Protein AF-A0A5C6YM78-F1 (afdb_monomer_lite)

Radius of gyration: 18.22 Å; chains: 1; bounding box: 43×22×52 Å

Foldseek 3Di:
DDPPPKDKDKDKDKDWDWDDDDPFKIKIKMKMKMKMAMPDDPCPDPPHDGHRIKIKIKIWMKMWGADPVQRWIKIWIWMWMAMPPQGIKIKIKIWIWGAPDVQKIKIWIWIDMPGPPDPPTDIDIDIGGDDD

pLDDT: mean 85.23, std 14.72, range [40.19, 97.56]

Secondary structure (DSSP, 8-state):
-------EEEEEEEEE--EE-SSSEEEEEEEEEEEEEESS--TTSSS----SEEEEEEEEEEEEEEETTTTEEEEEEEEEEEETTTEEEEEEEEEEEEEEETTEEEEEEEEEE--TT----EEEEEEEE---

Organism: NCBI:txid153267

Structure (mmCIF, N/CA/C/O backbone):
data_AF-A0A5C6YM78-F1
#
_entry.id   AF-A0A5C6YM78-F1
#
loop_
_atom_site.group_PDB
_atom_site.id
_atom_site.type_symbol
_atom_site.label_atom_id
_atom_site.label_alt_id
_atom_site.label_comp_id
_atom_site.label_asym_id
_atom_site.label_entity_id
_atom_site.label_seq_id
_atom_site.pdbx_PDB_ins_code
_atom_site.Cartn_x
_atom_site.Cartn_y
_atom_site.Cartn_z
_atom_site.occupancy
_atom_site.B_iso_or_equiv
_atom_site.auth_seq_id
_atom_site.auth_comp_id
_atom_site.auth_asym_id
_atom_site.auth_atom_id
_atom_site.pdbx_PDB_model_num
ATOM 1 N N . MET A 1 1 ? -15.918 4.020 -31.517 1.00 40.19 1 MET A N 1
ATOM 2 C CA . MET A 1 1 ? -15.099 3.728 -30.322 1.00 40.19 1 MET A CA 1
ATOM 3 C C . MET A 1 1 ? -14.238 2.526 -30.685 1.00 40.19 1 MET A C 1
ATOM 5 O O . MET A 1 1 ? -14.754 1.420 -30.716 1.00 40.19 1 MET A O 1
ATOM 9 N N . PHE A 1 2 ? -13.008 2.747 -31.155 1.00 41.38 2 PHE A N 1
ATOM 10 C CA . PHE A 1 2 ? -12.163 1.666 -31.672 1.00 41.38 2 PHE A CA 1
ATOM 11 C C . PHE A 1 2 ? -11.616 0.848 -30.496 1.00 41.38 2 PHE A C 1
ATOM 13 O O . PHE A 1 2 ? -10.683 1.265 -29.818 1.00 41.38 2 PHE A O 1
ATOM 20 N N . THR A 1 3 ? -12.224 -0.303 -30.210 1.00 52.44 3 THR A N 1
ATOM 21 C CA . THR A 1 3 ? -11.597 -1.342 -29.386 1.00 52.44 3 THR A CA 1
ATOM 22 C C . THR A 1 3 ? -10.504 -1.990 -30.218 1.00 52.44 3 THR A C 1
ATOM 24 O O . THR A 1 3 ? -10.757 -2.895 -31.009 1.00 52.44 3 THR A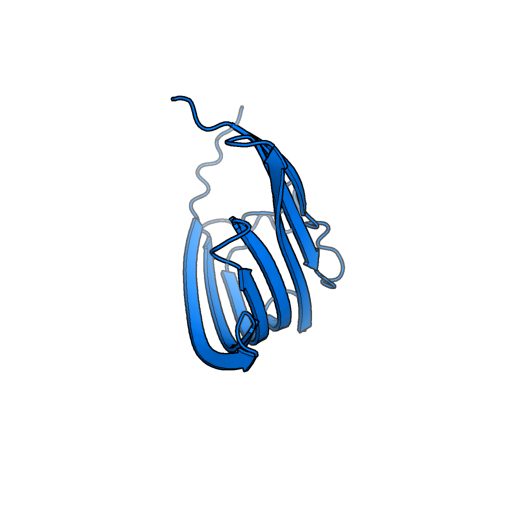 O 1
ATOM 27 N N . ASP A 1 4 ? -9.288 -1.485 -30.068 1.00 60.81 4 ASP A N 1
ATOM 28 C CA . ASP A 1 4 ? -8.152 -1.766 -30.943 1.00 60.81 4 ASP A CA 1
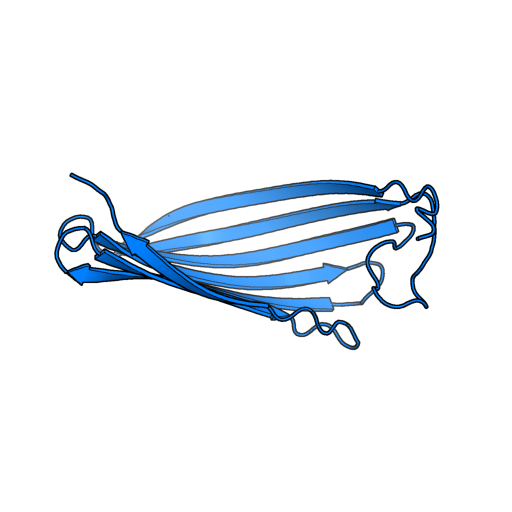ATOM 29 C C . ASP A 1 4 ? -7.488 -3.143 -30.702 1.00 60.81 4 ASP A C 1
ATOM 31 O O . ASP A 1 4 ? -6.293 -3.322 -30.907 1.00 60.81 4 ASP A O 1
ATOM 35 N N . GLY A 1 5 ? -8.233 -4.149 -30.226 1.00 66.38 5 GLY A N 1
ATOM 36 C CA . GLY A 1 5 ? -7.730 -5.522 -30.052 1.00 66.38 5 GLY A CA 1
ATOM 37 C C . GLY A 1 5 ? -6.510 -5.678 -29.126 1.00 66.38 5 GLY A C 1
ATOM 38 O O . GLY A 1 5 ? -5.843 -6.716 -29.173 1.00 66.38 5 GLY A O 1
ATOM 39 N N . ALA A 1 6 ? -6.204 -4.665 -28.308 1.00 67.81 6 ALA A N 1
ATOM 40 C CA . ALA A 1 6 ? -5.116 -4.702 -27.340 1.00 67.81 6 ALA A CA 1
ATOM 41 C C . ALA A 1 6 ? -5.400 -5.773 -26.274 1.00 67.81 6 ALA A C 1
ATOM 43 O O . ALA A 1 6 ? -6.497 -5.835 -25.714 1.00 67.81 6 ALA A O 1
ATOM 44 N N . LYS A 1 7 ? -4.423 -6.646 -26.036 1.00 72.81 7 LYS A N 1
ATOM 45 C CA . LYS A 1 7 ? -4.465 -7.710 -25.033 1.00 72.81 7 LYS A CA 1
ATOM 46 C C . LYS A 1 7 ? -3.198 -7.628 -24.208 1.00 72.81 7 LYS A C 1
ATOM 48 O O . LYS A 1 7 ? -2.111 -7.770 -24.765 1.00 72.81 7 LYS A O 1
ATOM 53 N N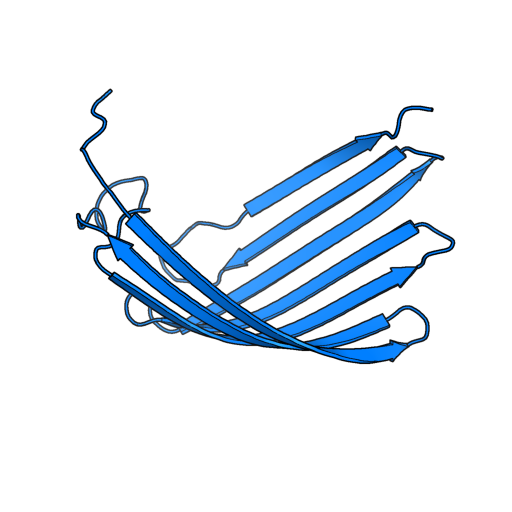 . ASP A 1 8 ? -3.388 -7.501 -22.902 1.00 74.94 8 ASP A N 1
ATOM 54 C CA . ASP A 1 8 ? -2.308 -7.399 -21.936 1.00 74.94 8 ASP A CA 1
ATOM 55 C C . ASP A 1 8 ? -2.478 -8.469 -20.851 1.00 74.94 8 ASP A C 1
ATOM 57 O O . ASP A 1 8 ? -3.589 -8.753 -20.397 1.00 74.94 8 ASP A O 1
ATOM 61 N N . LEU A 1 9 ? -1.367 -9.066 -20.432 1.00 83.56 9 LEU A N 1
ATOM 62 C CA . LEU A 1 9 ? -1.272 -9.999 -19.318 1.00 83.56 9 LEU A CA 1
ATOM 63 C C . LEU A 1 9 ? -0.393 -9.370 -18.242 1.00 83.56 9 LEU A C 1
ATOM 65 O O . LEU A 1 9 ? 0.746 -9.014 -18.523 1.00 83.56 9 LEU A O 1
ATOM 69 N N . LEU A 1 10 ? -0.903 -9.269 -17.014 1.00 85.12 10 LEU A N 1
ATOM 70 C CA . LEU A 1 10 ? -0.158 -8.781 -15.855 1.00 85.12 10 LEU A CA 1
ATOM 71 C C . LEU A 1 10 ? -0.045 -9.890 -14.808 1.00 85.12 10 LEU A C 1
ATOM 73 O O . LEU A 1 10 ? -1.050 -10.458 -14.382 1.00 85.12 10 LEU A O 1
ATOM 77 N N . LEU A 1 11 ? 1.175 -10.147 -14.352 1.00 90.38 11 LEU A N 1
ATOM 78 C CA . LEU A 1 11 ? 1.478 -11.004 -13.215 1.00 90.38 11 LEU A CA 1
ATOM 79 C C . LEU A 1 11 ? 2.115 -10.161 -12.117 1.00 90.38 11 LEU A C 1
ATOM 81 O O . LEU A 1 11 ? 3.056 -9.419 -12.378 1.00 90.38 11 LEU A O 1
ATOM 85 N N . LEU A 1 12 ? 1.614 -10.293 -10.889 1.00 92.44 12 LEU A N 1
ATOM 86 C CA . LEU A 1 12 ? 2.121 -9.595 -9.710 1.00 92.44 12 LEU A CA 1
ATOM 87 C C . LEU A 1 12 ? 2.345 -10.600 -8.579 1.00 92.44 12 LEU A C 1
ATOM 89 O O . LEU A 1 12 ? 1.407 -11.253 -8.123 1.00 92.44 12 LEU A O 1
ATOM 93 N N . GLY A 1 13 ? 3.582 -10.692 -8.104 1.00 95.38 13 GLY A N 1
ATOM 94 C CA . GLY A 1 13 ? 3.960 -11.432 -6.908 1.00 95.38 13 GLY A CA 1
ATOM 95 C C . GLY A 1 13 ? 4.358 -10.468 -5.798 1.00 95.38 13 GLY A C 1
ATOM 96 O O . GLY A 1 13 ? 5.229 -9.627 -5.997 1.00 95.38 13 GLY A O 1
ATOM 97 N N . ARG A 1 14 ? 3.751 -10.594 -4.615 1.00 95.31 14 ARG A N 1
ATOM 98 C CA . ARG A 1 14 ? 4.114 -9.805 -3.430 1.00 95.31 14 ARG A CA 1
ATOM 99 C C . ARG A 1 14 ? 4.299 -10.726 -2.235 1.00 95.31 14 ARG A C 1
ATOM 101 O O . ARG A 1 14 ? 3.373 -11.430 -1.839 1.00 95.31 14 ARG A O 1
ATOM 108 N N . PHE A 1 15 ? 5.479 -10.675 -1.633 1.00 96.19 15 PHE A N 1
ATOM 109 C CA . PHE A 1 15 ? 5.840 -11.464 -0.462 1.00 96.19 15 PHE A CA 1
ATOM 110 C C . PHE A 1 15 ? 6.138 -10.518 0.692 1.00 96.19 15 PHE A C 1
ATOM 112 O O . PHE A 1 15 ? 6.920 -9.588 0.537 1.00 96.19 15 PHE A O 1
ATOM 119 N N . ALA A 1 16 ? 5.518 -10.741 1.848 1.00 95.06 16 ALA A N 1
ATOM 120 C CA . ALA A 1 16 ? 5.711 -9.900 3.024 1.00 95.06 16 ALA A CA 1
ATOM 121 C C . ALA A 1 16 ? 5.714 -10.748 4.294 1.00 95.06 16 ALA A C 1
ATOM 123 O O . ALA A 1 16 ? 4.883 -11.647 4.449 1.00 95.06 16 ALA A O 1
ATOM 124 N N . ARG A 1 17 ? 6.606 -10.429 5.234 1.00 95.56 17 ARG A N 1
ATOM 125 C CA . ARG A 1 17 ? 6.651 -11.087 6.546 1.00 95.56 17 ARG A CA 1
ATOM 126 C C . ARG A 1 17 ? 6.242 -10.105 7.628 1.00 95.56 17 ARG A C 1
ATOM 128 O O . ARG A 1 17 ? 6.904 -9.102 7.820 1.00 95.56 17 ARG A O 1
ATOM 135 N N . LYS A 1 18 ? 5.160 -10.399 8.350 1.00 95.81 18 LYS A N 1
ATOM 136 C CA . LYS A 1 18 ? 4.613 -9.500 9.376 1.00 95.81 18 LYS A CA 1
ATOM 137 C C . LYS A 1 18 ? 5.237 -9.782 10.739 1.00 95.81 18 LYS A C 1
ATOM 139 O O . LYS A 1 18 ? 5.119 -10.898 11.243 1.00 95.81 18 LYS A O 1
ATOM 144 N N . TRP A 1 19 ? 5.791 -8.756 11.368 1.00 96.19 19 TRP A N 1
ATOM 145 C CA . TRP A 1 19 ? 6.230 -8.770 12.759 1.00 96.19 19 TRP A CA 1
ATOM 146 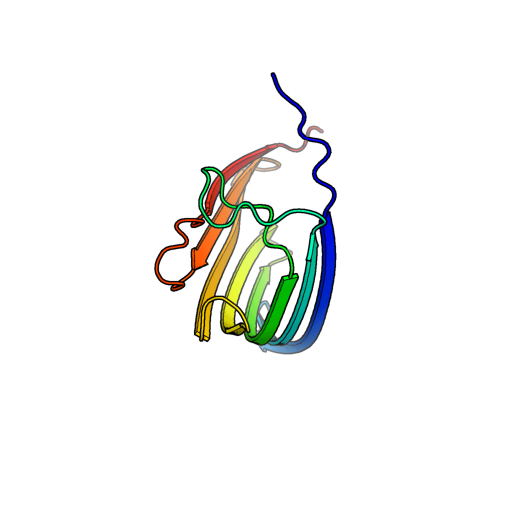C C . TRP A 1 19 ? 5.367 -7.835 13.589 1.00 96.19 19 TRP A C 1
ATOM 148 O O . TRP A 1 19 ? 5.020 -6.738 13.156 1.00 96.19 19 TRP A O 1
ATOM 158 N N . LYS A 1 20 ? 4.984 -8.286 14.784 1.00 94.81 20 LYS A N 1
ATOM 159 C CA . LYS A 1 20 ? 4.338 -7.408 15.760 1.00 94.81 20 LYS A CA 1
ATOM 160 C C . LYS A 1 20 ? 5.393 -6.435 16.279 1.00 94.81 20 LYS A C 1
ATOM 162 O O . LYS A 1 20 ? 6.477 -6.878 16.641 1.00 94.81 20 LYS A O 1
ATOM 167 N N . TRP A 1 21 ? 5.062 -5.151 16.290 1.00 86.06 21 TRP A N 1
ATOM 168 C CA . TRP A 1 21 ? 5.905 -4.110 16.875 1.00 86.06 21 TRP A CA 1
ATOM 169 C C . TRP A 1 21 ? 5.259 -3.589 18.158 1.00 86.06 21 TRP A C 1
ATOM 171 O O . TRP A 1 21 ? 5.864 -3.651 19.215 1.00 86.06 21 TRP A O 1
ATOM 181 N N . GLU A 1 22 ? 3.988 -3.187 18.071 1.00 89.75 22 GLU A N 1
ATOM 182 C CA . GLU A 1 22 ? 3.171 -2.731 19.202 1.00 89.75 22 GLU A CA 1
ATOM 183 C C . GLU A 1 22 ? 1.931 -3.616 19.374 1.00 89.75 22 GLU A C 1
ATOM 185 O O . GLU A 1 22 ? 1.608 -4.442 18.514 1.00 89.75 22 GLU A O 1
ATOM 190 N N . GLN A 1 23 ? 1.159 -3.387 20.442 1.00 90.00 23 GLN A N 1
ATOM 191 C CA . GLN A 1 23 ? -0.113 -4.081 20.689 1.00 90.00 23 GLN A CA 1
ATOM 192 C C . GLN A 1 23 ? -1.054 -4.068 19.468 1.00 90.00 23 GLN A C 1
ATOM 194 O O . GLN A 1 23 ? -1.684 -5.082 19.157 1.00 90.00 23 GLN A O 1
ATOM 199 N N . TYR A 1 24 ? -1.128 -2.937 18.761 1.00 92.88 24 TYR A N 1
ATOM 200 C CA . TYR A 1 24 ? -1.983 -2.750 17.581 1.00 92.88 24 TYR A CA 1
ATOM 201 C C . TYR A 1 24 ? -1.194 -2.570 16.277 1.00 92.88 24 TYR A C 1
ATOM 203 O O . TYR A 1 24 ? -1.802 -2.458 15.213 1.00 92.88 24 TYR A O 1
ATOM 211 N N . GLY A 1 25 ? 0.140 -2.538 16.350 1.00 95.44 25 GLY A N 1
ATOM 212 C CA . GLY A 1 25 ? 1.034 -2.213 15.240 1.00 95.44 25 GLY A CA 1
ATOM 213 C C . GLY A 1 25 ? 1.814 -3.427 14.737 1.00 95.44 25 GLY A C 1
ATOM 214 O O . GLY A 1 25 ? 2.356 -4.213 15.518 1.00 95.44 25 GLY A O 1
ATOM 215 N N . LYS A 1 26 ? 1.909 -3.574 13.418 1.00 97.19 26 LYS A N 1
ATOM 216 C CA . LYS A 1 26 ? 2.754 -4.563 12.746 1.00 97.19 26 LYS A CA 1
ATOM 217 C C . LYS A 1 26 ? 3.625 -3.866 11.717 1.00 97.19 26 LYS A C 1
ATOM 219 O O . LYS A 1 26 ? 3.146 -2.991 11.007 1.00 97.19 26 LYS A O 1
ATOM 224 N N . ILE A 1 27 ? 4.867 -4.302 11.598 1.00 97.12 27 ILE A N 1
ATOM 225 C CA . ILE A 1 27 ? 5.751 -3.917 10.503 1.00 97.12 27 ILE A CA 1
ATOM 226 C C . ILE A 1 27 ? 5.999 -5.134 9.619 1.00 97.12 27 ILE A C 1
ATOM 228 O O . ILE A 1 27 ? 6.039 -6.267 10.105 1.00 97.12 27 ILE A O 1
ATOM 232 N N . ALA A 1 28 ? 6.130 -4.925 8.320 1.00 97.06 28 ALA A N 1
ATOM 233 C CA . ALA A 1 28 ? 6.344 -5.992 7.369 1.00 97.06 28 ALA A CA 1
ATOM 234 C C . ALA A 1 28 ? 7.270 -5.528 6.247 1.00 97.06 28 ALA A C 1
ATOM 236 O O . ALA A 1 28 ? 6.818 -4.781 5.376 1.00 97.06 28 ALA A O 1
ATOM 237 N N . PRO A 1 29 ? 8.544 -5.955 6.213 1.00 96.44 29 PRO A N 1
ATOM 238 C CA . PRO A 1 29 ? 9.298 -5.859 4.984 1.00 96.44 29 PRO A CA 1
ATOM 239 C C . PRO A 1 29 ? 8.609 -6.713 3.930 1.00 96.44 29 PRO A C 1
ATOM 241 O O . PRO A 1 29 ? 8.016 -7.766 4.217 1.00 96.44 29 PRO A O 1
ATOM 244 N N . LEU A 1 30 ? 8.702 -6.240 2.704 1.00 95.88 30 LEU A N 1
ATOM 245 C CA . LEU A 1 30 ? 8.108 -6.882 1.560 1.00 95.88 30 LEU A CA 1
ATOM 246 C C . LEU A 1 30 ? 9.037 -6.816 0.361 1.00 95.88 30 LEU A C 1
ATOM 248 O O . LEU A 1 30 ? 9.861 -5.915 0.237 1.00 95.88 30 LEU A O 1
ATOM 252 N N . THR A 1 31 ? 8.861 -7.783 -0.521 1.00 96.75 31 THR A N 1
ATOM 253 C CA . THR A 1 31 ? 9.391 -7.771 -1.875 1.00 96.75 31 THR A CA 1
ATOM 254 C C . THR A 1 31 ? 8.229 -7.938 -2.839 1.00 96.75 31 THR A C 1
ATOM 256 O O . THR A 1 31 ? 7.251 -8.637 -2.549 1.00 96.75 31 THR A O 1
ATOM 259 N N . GLU A 1 32 ? 8.298 -7.243 -3.960 1.00 95.56 32 GLU A N 1
ATOM 260 C CA . GLU A 1 32 ? 7.259 -7.237 -4.974 1.00 95.56 32 GLU A CA 1
ATOM 261 C C . GLU A 1 32 ? 7.904 -7.315 -6.353 1.00 95.56 32 GLU A C 1
ATOM 263 O O . GLU A 1 32 ? 8.854 -6.596 -6.649 1.00 95.56 32 GLU A O 1
ATOM 268 N N . VAL A 1 33 ? 7.385 -8.206 -7.189 1.00 93.75 33 VAL A N 1
ATOM 269 C CA . VAL A 1 33 ? 7.807 -8.403 -8.574 1.00 93.75 33 VAL A CA 1
ATOM 270 C C . VAL A 1 33 ? 6.581 -8.394 -9.465 1.00 93.75 33 VAL A C 1
ATOM 272 O O . VAL A 1 33 ? 5.538 -8.946 -9.115 1.00 93.75 33 VAL A O 1
ATOM 275 N N . SER A 1 34 ? 6.694 -7.758 -10.617 1.00 91.06 34 SER A N 1
ATOM 276 C CA . SER A 1 34 ? 5.599 -7.597 -11.554 1.00 91.06 34 SER A CA 1
ATOM 277 C C . SER A 1 34 ? 6.105 -7.709 -12.978 1.00 91.06 34 SER A C 1
ATOM 279 O O . SER A 1 34 ? 7.166 -7.177 -13.306 1.00 91.06 34 SER A O 1
ATOM 281 N N . GLY A 1 35 ? 5.346 -8.404 -13.813 1.00 88.12 35 GLY A N 1
ATOM 282 C CA . GLY A 1 35 ? 5.609 -8.567 -15.233 1.00 88.12 35 GLY A CA 1
ATOM 283 C C . GLY A 1 35 ? 4.332 -8.337 -16.022 1.00 88.12 35 GLY A C 1
ATOM 284 O O . GLY A 1 35 ? 3.305 -8.948 -15.737 1.00 88.12 35 GLY A O 1
ATOM 285 N N . MET A 1 36 ? 4.401 -7.458 -17.010 1.00 84.12 36 MET A N 1
ATOM 286 C CA . MET A 1 36 ? 3.334 -7.168 -17.953 1.00 84.12 36 MET A CA 1
ATOM 287 C C . MET A 1 36 ? 3.807 -7.513 -19.362 1.00 84.12 36 MET A C 1
ATOM 289 O O . MET A 1 36 ? 4.903 -7.105 -19.746 1.00 84.12 36 MET A O 1
ATOM 293 N N . LEU A 1 37 ? 2.983 -8.235 -20.116 1.00 83.50 37 LEU A N 1
ATOM 294 C CA . LEU A 1 37 ? 3.189 -8.549 -21.529 1.00 83.50 37 LEU A CA 1
ATOM 295 C C . LEU A 1 37 ? 1.961 -8.095 -22.314 1.00 83.50 37 LEU A C 1
ATOM 297 O O . LEU A 1 37 ? 0.855 -8.561 -22.047 1.00 83.50 37 LEU A O 1
ATOM 301 N N . GLY A 1 38 ? 2.164 -7.199 -23.269 1.00 79.75 38 GLY A N 1
ATOM 302 C CA . GLY A 1 38 ? 1.137 -6.644 -24.137 1.00 79.75 38 GLY A CA 1
ATOM 303 C C . GLY A 1 38 ? 1.395 -6.968 -25.602 1.00 79.75 38 GLY A C 1
ATOM 304 O O . GLY A 1 38 ? 2.535 -7.082 -26.053 1.00 79.75 38 GLY A O 1
ATOM 305 N N . ASN A 1 39 ? 0.325 -7.114 -26.380 1.00 74.12 39 ASN A N 1
ATOM 306 C CA . ASN A 1 39 ? 0.426 -7.396 -27.816 1.00 74.12 39 ASN A CA 1
ATOM 307 C C . ASN A 1 39 ? 0.642 -6.141 -28.688 1.00 74.12 39 ASN A C 1
ATOM 309 O O . ASN A 1 39 ? 0.820 -6.274 -29.901 1.00 74.12 39 ASN A O 1
ATOM 313 N N . ARG A 1 40 ? 0.620 -4.938 -28.103 1.00 67.88 40 ARG A N 1
ATOM 314 C CA . ARG A 1 40 ? 0.858 -3.657 -28.784 1.00 67.88 40 ARG A CA 1
ATOM 315 C C . ARG A 1 40 ? 1.717 -2.737 -27.918 1.00 67.88 40 ARG A C 1
ATOM 317 O O . ARG A 1 40 ? 1.732 -2.857 -26.698 1.00 67.88 40 ARG A O 1
ATOM 324 N N . ASP A 1 41 ? 2.432 -1.826 -28.569 1.00 66.62 41 ASP A N 1
ATOM 325 C CA . ASP A 1 41 ? 3.188 -0.768 -27.903 1.00 66.62 41 ASP A CA 1
ATOM 326 C C . ASP A 1 41 ? 2.495 0.573 -28.150 1.00 66.62 41 ASP A C 1
ATOM 328 O O . ASP A 1 41 ? 2.650 1.189 -29.203 1.00 66.62 41 ASP A O 1
ATOM 332 N N . ASN A 1 42 ? 1.697 1.000 -27.178 1.00 64.56 42 ASN A N 1
ATOM 333 C CA . ASN A 1 42 ? 1.056 2.309 -27.148 1.00 64.56 42 ASN A CA 1
ATOM 334 C C . ASN A 1 42 ? 1.749 3.220 -26.120 1.00 64.56 42 ASN A C 1
ATOM 336 O O . ASN A 1 42 ? 1.099 4.021 -25.448 1.00 64.56 42 ASN A O 1
ATOM 340 N N . SER A 1 43 ? 3.078 3.129 -26.004 1.00 59.47 43 SER A N 1
ATOM 341 C CA . SER A 1 43 ? 3.897 3.980 -25.125 1.00 59.47 43 SER A CA 1
ATOM 342 C C . SER A 1 43 ? 3.877 5.471 -25.469 1.00 59.47 43 SER A C 1
ATOM 344 O O . SER A 1 43 ? 4.313 6.266 -24.644 1.00 59.47 43 SER A O 1
ATOM 346 N N . ASN A 1 44 ? 3.347 5.859 -26.637 1.00 53.62 44 ASN A N 1
ATOM 347 C CA . ASN A 1 44 ? 3.248 7.250 -27.101 1.00 53.62 44 ASN A CA 1
ATOM 348 C C . ASN A 1 44 ? 1.811 7.822 -27.096 1.00 53.62 44 ASN A C 1
ATOM 350 O O . ASN A 1 44 ? 1.638 9.005 -27.383 1.00 53.62 44 ASN A O 1
ATOM 354 N N . GLY A 1 45 ? 0.784 7.023 -26.771 1.00 53.00 45 GLY A N 1
ATOM 355 C CA . GLY A 1 45 ? -0.624 7.440 -26.812 1.00 53.00 45 GLY A CA 1
ATOM 356 C C . GLY A 1 45 ? -1.260 7.551 -25.427 1.00 53.00 45 GLY A C 1
ATOM 357 O O . GLY A 1 45 ? -1.076 6.675 -24.586 1.00 53.00 45 GLY A O 1
ATOM 358 N N . TYR A 1 46 ? -2.052 8.604 -25.192 1.00 43.41 46 TYR A N 1
ATOM 359 C CA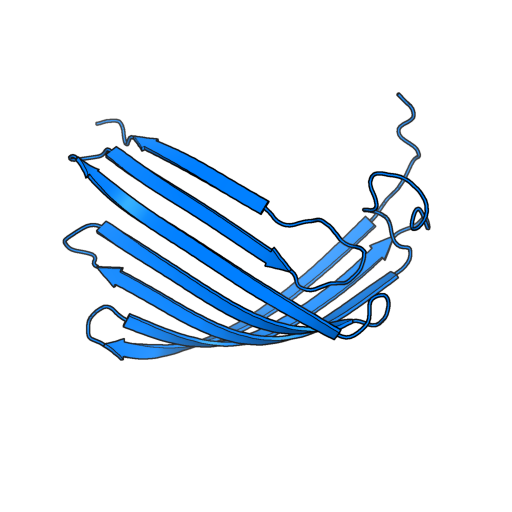 . TYR A 1 46 ? -2.883 8.667 -23.994 1.00 43.41 46 TYR A CA 1
ATOM 360 C C . TYR A 1 46 ? -4.152 7.823 -24.201 1.00 43.41 46 TYR A C 1
ATOM 362 O O . TYR A 1 46 ? -4.842 8.003 -25.206 1.00 43.41 46 TYR A O 1
ATOM 370 N N . PRO A 1 47 ? -4.525 6.968 -23.245 1.00 48.97 47 PRO A N 1
ATOM 371 C CA . PRO A 1 47 ? -3.836 6.749 -21.979 1.00 48.97 47 PRO A CA 1
ATOM 372 C C . PRO A 1 47 ? -2.767 5.627 -22.069 1.00 48.97 47 PRO A C 1
ATOM 374 O O . PRO A 1 47 ? -2.961 4.610 -22.733 1.00 48.97 47 PRO A O 1
ATOM 377 N N . TYR A 1 48 ? -1.616 5.835 -21.416 1.00 51.78 48 TYR A N 1
ATOM 378 C CA . TYR A 1 48 ? -0.415 4.987 -21.506 1.00 51.78 48 TYR A CA 1
ATOM 379 C C . TYR A 1 48 ? -0.544 3.689 -20.680 1.00 51.78 48 TYR A C 1
ATOM 381 O O . TYR A 1 48 ? 0.065 3.571 -19.615 1.00 51.78 48 TYR A O 1
ATOM 389 N N . TRP A 1 49 ? -1.358 2.721 -21.114 1.00 54.16 49 TRP A N 1
ATOM 390 C CA . TRP A 1 49 ? -1.508 1.441 -20.385 1.00 54.16 49 TRP A CA 1
ATOM 391 C C . TRP A 1 49 ? -0.759 0.296 -21.055 1.00 54.16 49 TRP A C 1
ATOM 393 O O . TRP A 1 49 ? -0.130 -0.498 -20.366 1.00 54.16 49 TRP A O 1
ATOM 403 N N . THR A 1 50 ? -0.795 0.223 -22.383 1.00 55.94 50 THR A N 1
ATOM 404 C CA . THR A 1 50 ? -0.309 -0.945 -23.122 1.00 55.94 50 THR A CA 1
ATOM 405 C C . THR A 1 50 ? 1.123 -0.705 -23.572 1.00 55.94 50 THR A C 1
ATOM 407 O O . THR A 1 50 ? 1.379 -0.137 -24.631 1.00 55.94 50 THR A O 1
ATOM 410 N N . ILE A 1 51 ? 2.063 -1.087 -22.714 1.00 64.19 51 ILE A N 1
ATOM 411 C CA . ILE A 1 51 ? 3.484 -1.190 -23.053 1.00 64.19 51 ILE A CA 1
ATOM 412 C C . ILE A 1 51 ? 3.722 -2.648 -23.438 1.00 64.19 51 ILE A C 1
ATOM 414 O O . ILE A 1 51 ? 3.224 -3.546 -22.756 1.00 64.19 51 ILE A O 1
ATOM 418 N N . LYS A 1 52 ? 4.485 -2.885 -24.511 1.00 70.88 52 LYS A N 1
ATOM 419 C CA . LYS A 1 52 ? 4.727 -4.238 -25.031 1.00 70.88 52 LYS A CA 1
ATOM 420 C C . LYS A 1 52 ? 5.237 -5.183 -23.945 1.00 70.88 52 LYS A C 1
ATOM 422 O O . LYS A 1 52 ? 4.753 -6.301 -23.825 1.00 70.88 52 LYS A O 1
ATOM 427 N N . GLU A 1 53 ? 6.181 -4.719 -23.130 1.00 75.00 53 GLU A N 1
ATOM 428 C CA . GLU A 1 53 ? 6.708 -5.475 -21.998 1.00 75.00 53 GLU A CA 1
ATOM 429 C C . GLU A 1 53 ? 7.103 -4.516 -20.873 1.00 75.00 53 GLU A C 1
ATOM 431 O O . GLU A 1 53 ? 7.778 -3.510 -21.102 1.00 75.00 53 GLU A O 1
ATOM 436 N N . ARG A 1 54 ? 6.712 -4.823 -19.635 1.00 79.25 54 ARG A N 1
ATOM 437 C CA . ARG A 1 54 ? 7.174 -4.089 -18.452 1.00 79.25 54 ARG A CA 1
ATOM 438 C C . ARG A 1 54 ? 7.433 -5.055 -17.318 1.00 79.25 54 ARG A C 1
ATOM 440 O O . ARG A 1 54 ? 6.511 -5.695 -16.830 1.00 79.25 54 ARG A O 1
ATOM 447 N N . VAL A 1 55 ? 8.674 -5.100 -16.854 1.00 86.50 55 VAL A N 1
ATOM 448 C CA . VAL A 1 55 ? 9.050 -5.875 -15.673 1.00 86.50 55 VAL A CA 1
ATOM 449 C C . VAL A 1 55 ? 9.594 -4.916 -14.629 1.00 86.50 55 VAL A C 1
ATOM 451 O O . VAL A 1 55 ? 10.418 -4.052 -14.936 1.00 86.50 55 VAL A O 1
ATOM 454 N N . TYR A 1 56 ? 9.112 -5.040 -13.398 1.00 89.88 56 TYR A N 1
ATOM 455 C CA . TYR A 1 56 ? 9.688 -4.338 -12.262 1.00 89.88 56 TYR A CA 1
ATOM 456 C C . TYR A 1 56 ? 9.779 -5.242 -11.042 1.00 89.88 56 TYR A C 1
ATOM 458 O O . TYR A 1 56 ? 8.954 -6.129 -10.835 1.00 89.88 56 TYR A O 1
ATOM 466 N N . GLY A 1 57 ? 10.795 -4.998 -10.227 1.00 93.75 57 GLY A N 1
ATOM 467 C CA . GLY A 1 57 ? 11.027 -5.695 -8.972 1.00 93.75 57 GLY A CA 1
ATOM 468 C C . GLY A 1 57 ? 11.495 -4.710 -7.916 1.00 93.75 57 GLY A C 1
ATOM 469 O O . GLY A 1 57 ? 12.217 -3.764 -8.224 1.00 93.75 57 GLY A O 1
ATOM 470 N N . GLY A 1 58 ? 11.067 -4.893 -6.677 1.00 94.88 58 GLY A N 1
ATOM 471 C CA . GLY A 1 58 ? 11.361 -3.947 -5.618 1.00 94.88 58 GLY A CA 1
ATOM 472 C C . GLY A 1 58 ? 11.209 -4.518 -4.228 1.00 94.88 58 GLY A C 1
ATOM 473 O O . GLY A 1 58 ? 10.674 -5.606 -4.020 1.00 94.88 58 GLY A O 1
ATOM 474 N N . ILE A 1 59 ? 11.690 -3.741 -3.271 1.00 97.25 59 ILE A N 1
ATOM 475 C CA . ILE A 1 59 ? 11.593 -4.024 -1.846 1.00 97.25 59 ILE A CA 1
ATOM 476 C C . ILE A 1 59 ? 10.905 -2.860 -1.152 1.00 97.25 59 ILE A C 1
ATOM 478 O O . ILE A 1 59 ? 10.936 -1.725 -1.620 1.00 97.25 59 ILE A O 1
ATOM 482 N N . GLY A 1 60 ? 10.301 -3.125 -0.008 1.00 97.00 60 GLY A N 1
ATOM 483 C CA . GLY A 1 60 ? 9.645 -2.088 0.759 1.00 97.00 60 GLY A CA 1
ATOM 484 C C . GLY A 1 60 ? 9.403 -2.487 2.193 1.00 97.00 60 GLY A C 1
ATOM 485 O O . GLY A 1 60 ? 9.734 -3.589 2.636 1.00 97.00 60 GLY A O 1
ATOM 486 N N . VAL A 1 61 ? 8.780 -1.569 2.908 1.00 97.38 61 VAL A N 1
ATOM 487 C CA . VAL A 1 61 ? 8.302 -1.766 4.263 1.00 97.38 61 VAL A CA 1
ATOM 488 C C . VAL A 1 61 ? 6.855 -1.316 4.346 1.00 97.38 61 VAL A C 1
ATOM 490 O O . VAL A 1 61 ? 6.458 -0.287 3.799 1.00 97.38 61 VAL A O 1
ATOM 493 N N . ASN A 1 62 ? 6.056 -2.116 5.034 1.00 97.56 62 ASN A N 1
ATOM 494 C CA . ASN A 1 62 ? 4.662 -1.839 5.298 1.00 97.56 62 ASN A CA 1
ATOM 495 C C . ASN A 1 62 ? 4.431 -1.764 6.805 1.00 97.56 62 ASN A C 1
ATOM 497 O O . ASN A 1 62 ? 4.782 -2.683 7.540 1.00 97.56 62 ASN A O 1
ATOM 501 N N . TYR A 1 63 ? 3.841 -0.669 7.261 1.00 97.50 63 TYR A N 1
ATOM 502 C CA . TYR A 1 63 ? 3.363 -0.508 8.622 1.00 97.50 63 TYR A CA 1
ATOM 503 C C . TYR A 1 63 ? 1.843 -0.641 8.640 1.00 97.50 63 TYR A C 1
ATOM 505 O O . TYR A 1 63 ? 1.141 0.032 7.891 1.00 97.50 63 TYR A O 1
ATOM 513 N N . MET A 1 64 ? 1.335 -1.505 9.511 1.00 97.50 64 MET A N 1
ATOM 514 C CA . MET A 1 64 ? -0.086 -1.774 9.676 1.00 97.50 64 MET A CA 1
ATOM 515 C C . MET A 1 64 ? -0.486 -1.496 11.121 1.00 97.50 64 MET A C 1
ATOM 517 O O . MET A 1 64 ? -0.050 -2.195 12.035 1.00 97.50 64 MET A O 1
ATOM 521 N N . TYR A 1 65 ? -1.379 -0.543 11.329 1.00 97.25 65 TYR A N 1
ATOM 522 C CA . TYR A 1 65 ? -2.064 -0.326 12.593 1.00 97.25 65 TYR A CA 1
ATOM 523 C C . TYR A 1 65 ? -3.505 -0.828 12.489 1.00 97.25 65 TYR A C 1
ATOM 525 O O . TYR A 1 65 ? -4.234 -0.472 11.561 1.00 97.25 65 TYR A O 1
ATOM 533 N N . ARG A 1 66 ? -3.936 -1.664 13.438 1.00 95.94 66 ARG A N 1
ATOM 534 C CA . ARG A 1 66 ? -5.317 -2.153 13.509 1.00 95.94 66 ARG A CA 1
ATOM 535 C C . ARG A 1 66 ? -5.773 -2.307 14.950 1.00 95.94 66 ARG A C 1
ATOM 537 O O . ARG A 1 66 ? -5.332 -3.214 15.656 1.00 95.94 66 ARG A O 1
ATOM 544 N N . ASN A 1 67 ? -6.722 -1.471 15.350 1.00 94.38 67 ASN A N 1
ATOM 545 C CA . ASN A 1 67 ? -7.381 -1.566 16.643 1.00 94.38 67 ASN A CA 1
ATOM 546 C C . ASN A 1 67 ? -8.762 -2.206 16.469 1.00 94.38 67 ASN A C 1
ATOM 548 O O . ASN A 1 67 ? -9.653 -1.637 15.846 1.00 94.38 67 ASN A O 1
ATOM 552 N N . LEU A 1 68 ? -8.938 -3.412 17.013 1.00 89.00 68 LEU A N 1
ATOM 553 C CA . LEU A 1 68 ? -10.194 -4.158 16.889 1.00 89.00 68 LEU A CA 1
ATOM 554 C C . LEU A 1 68 ? -11.317 -3.584 17.761 1.00 89.00 68 LEU A C 1
ATOM 556 O O . LEU A 1 68 ? -12.477 -3.740 17.402 1.00 89.00 68 LEU A O 1
ATOM 560 N N . LYS A 1 69 ? -10.991 -2.899 18.868 1.00 90.56 69 LYS A N 1
ATOM 561 C CA . LYS A 1 69 ? -11.997 -2.295 19.757 1.00 90.56 69 LYS A CA 1
ATOM 562 C C . LYS A 1 69 ? -12.637 -1.071 19.117 1.00 90.56 69 LYS A C 1
ATOM 564 O O . LYS A 1 69 ? -13.847 -0.913 19.158 1.00 90.56 69 LYS A O 1
ATOM 569 N N . THR A 1 70 ? -11.817 -0.224 18.503 1.00 90.69 70 THR A N 1
ATOM 570 C CA . THR A 1 70 ? -12.277 0.998 17.839 1.00 90.69 70 THR A CA 1
ATOM 571 C C . THR A 1 70 ? -12.477 0.805 16.342 1.00 90.69 70 THR A C 1
ATOM 573 O O . THR A 1 70 ? -12.776 1.765 15.663 1.00 90.69 70 THR A O 1
ATOM 576 N N . SER A 1 71 ? -12.284 -0.390 15.775 1.00 92.38 71 SER A N 1
ATOM 577 C CA . SER A 1 71 ? -12.359 -0.646 14.322 1.00 92.38 71 SER A CA 1
ATOM 578 C C . SER A 1 71 ? -11.484 0.261 13.427 1.00 92.38 71 SER A C 1
ATOM 580 O O . SER A 1 71 ? -11.682 0.295 12.208 1.00 92.38 71 SER A O 1
ATOM 582 N N . GLN A 1 72 ? -10.512 0.971 14.007 1.00 95.00 72 GLN A N 1
ATOM 583 C CA . GLN A 1 72 ? -9.588 1.860 13.301 1.00 95.00 72 GLN A CA 1
ATOM 584 C C . GLN A 1 72 ? -8.508 1.050 12.589 1.00 95.00 72 GLN A C 1
ATOM 586 O O . GLN A 1 72 ? -7.955 0.097 13.154 1.00 95.00 72 GLN A O 1
ATOM 591 N N . GLN A 1 73 ? -8.197 1.433 11.352 1.00 97.06 73 GLN A N 1
ATOM 592 C CA . GLN A 1 73 ? -7.177 0.781 10.535 1.00 97.06 73 GLN A CA 1
ATOM 593 C C . GLN A 1 73 ? -6.357 1.824 9.778 1.00 97.06 73 GLN A C 1
ATOM 595 O O . GLN A 1 73 ? -6.912 2.766 9.219 1.00 97.06 73 GLN A O 1
ATOM 600 N N . LEU A 1 74 ? -5.045 1.622 9.734 1.00 97.12 74 LEU A N 1
ATOM 601 C CA . LEU A 1 74 ? -4.106 2.404 8.938 1.00 97.12 74 LEU A CA 1
ATOM 602 C C . LEU A 1 74 ? -3.052 1.455 8.359 1.00 97.12 74 LEU A C 1
ATOM 604 O O . LEU A 1 74 ? -2.488 0.636 9.079 1.00 97.12 74 LEU A O 1
ATOM 608 N N . ASP A 1 75 ? -2.790 1.567 7.067 1.00 97.38 75 ASP A N 1
ATOM 609 C CA . ASP A 1 75 ? -1.791 0.813 6.320 1.00 97.38 75 ASP A CA 1
ATOM 610 C C . ASP A 1 75 ? -0.923 1.814 5.554 1.00 97.38 75 ASP A C 1
ATOM 612 O O . ASP A 1 75 ? -1.425 2.592 4.743 1.00 97.38 75 ASP A O 1
ATOM 616 N N . LEU A 1 76 ? 0.370 1.833 5.857 1.00 97.50 76 LEU A N 1
ATOM 617 C CA . LEU A 1 76 ? 1.367 2.680 5.213 1.00 97.50 76 LEU A CA 1
ATOM 618 C C . LEU A 1 76 ? 2.386 1.780 4.518 1.00 97.50 76 LEU A C 1
ATOM 620 O O . LEU A 1 76 ? 2.895 0.840 5.118 1.00 97.50 76 LEU A O 1
ATOM 624 N N . ASP A 1 77 ? 2.697 2.045 3.260 1.00 96.69 77 ASP A N 1
ATOM 625 C CA . ASP A 1 77 ? 3.636 1.279 2.439 1.00 96.69 77 ASP A CA 1
ATOM 626 C C . ASP A 1 77 ? 4.614 2.253 1.791 1.00 96.69 77 ASP A C 1
ATOM 628 O O . ASP A 1 77 ? 4.196 3.213 1.144 1.00 96.69 77 ASP A O 1
ATOM 632 N N . ALA A 1 78 ? 5.903 2.006 1.990 1.00 97.38 78 ALA A N 1
ATOM 633 C CA . ALA A 1 78 ? 6.982 2.702 1.310 1.00 97.38 78 ALA A CA 1
ATOM 634 C C . ALA A 1 78 ? 7.858 1.651 0.633 1.00 97.38 78 ALA A C 1
ATOM 636 O O . ALA A 1 78 ? 8.420 0.777 1.297 1.00 97.38 78 ALA A O 1
ATOM 637 N N . SER A 1 79 ? 7.945 1.720 -0.690 1.00 96.69 79 SER A N 1
ATOM 638 C CA . SER A 1 79 ? 8.615 0.712 -1.510 1.00 96.69 79 SER A CA 1
ATOM 639 C C . SER A 1 79 ? 9.496 1.371 -2.569 1.00 96.69 79 SER A C 1
ATOM 641 O O . SER A 1 79 ? 9.124 2.401 -3.127 1.00 96.69 79 SER A O 1
ATOM 643 N N . TYR A 1 80 ? 10.641 0.763 -2.863 1.00 95.06 80 TYR A N 1
ATOM 644 C CA . TYR A 1 80 ? 11.575 1.151 -3.917 1.00 95.06 80 TYR A CA 1
ATOM 645 C C . TYR A 1 80 ? 11.659 0.041 -4.962 1.00 95.06 80 TYR A C 1
ATOM 647 O O . TYR A 1 80 ? 11.779 -1.137 -4.620 1.00 95.06 80 TYR A O 1
ATOM 655 N N . PHE A 1 81 ? 11.606 0.418 -6.232 1.00 93.25 81 PHE A N 1
ATOM 656 C CA . PHE A 1 81 ? 11.491 -0.483 -7.366 1.00 93.25 81 PHE A CA 1
ATOM 657 C C . PHE A 1 81 ? 12.520 -0.160 -8.438 1.00 93.25 81 PHE A C 1
ATOM 659 O O . PHE A 1 81 ? 12.765 1.001 -8.752 1.00 93.25 81 PHE A O 1
ATOM 666 N N . LEU A 1 82 ? 13.038 -1.214 -9.059 1.00 91.19 82 LEU A N 1
ATOM 667 C CA . LEU A 1 82 ? 13.806 -1.179 -10.293 1.00 91.19 82 LEU A CA 1
ATOM 668 C C . LEU A 1 82 ? 12.896 -1.662 -11.424 1.00 91.19 82 LEU A C 1
ATOM 670 O O . LEU A 1 82 ? 12.358 -2.770 -11.350 1.00 91.19 82 LEU A O 1
ATOM 674 N N . ALA A 1 83 ? 12.704 -0.846 -12.459 1.00 85.00 83 ALA A N 1
ATOM 675 C CA . ALA A 1 83 ? 11.925 -1.216 -13.637 1.00 85.00 83 ALA A CA 1
ATOM 676 C C . ALA A 1 83 ? 12.780 -1.195 -14.902 1.00 85.00 83 ALA A C 1
ATOM 678 O O . ALA A 1 83 ? 13.595 -0.295 -15.093 1.00 85.00 83 ALA A O 1
ATOM 679 N N . SER A 1 84 ? 12.531 -2.148 -15.801 1.00 79.00 84 SER A N 1
ATOM 680 C CA . SER A 1 84 ? 13.243 -2.244 -17.079 1.00 79.00 84 SER A CA 1
ATOM 681 C C . SER A 1 84 ? 12.971 -1.061 -18.014 1.00 79.00 84 SER A C 1
ATOM 683 O O . SER A 1 84 ? 13.864 -0.634 -18.735 1.00 79.00 84 SER A O 1
ATOM 685 N N . PHE A 1 85 ? 11.747 -0.523 -17.997 1.00 69.88 85 PHE A N 1
ATOM 686 C CA . PHE A 1 85 ? 11.296 0.490 -18.959 1.00 69.88 85 PHE A CA 1
ATOM 687 C C . PHE A 1 85 ? 11.440 1.937 -18.464 1.00 69.88 85 PHE A C 1
ATOM 689 O O . PHE A 1 85 ? 11.733 2.839 -19.239 1.00 69.88 85 PHE A O 1
ATOM 696 N N . SER A 1 86 ? 11.205 2.179 -17.173 1.00 68.81 86 SER A N 1
ATOM 697 C CA . SER A 1 86 ? 11.026 3.530 -16.619 1.00 68.81 86 SER A CA 1
ATOM 698 C C . SER A 1 86 ? 12.118 3.966 -15.640 1.00 68.81 86 SER A C 1
ATOM 700 O O . SER A 1 86 ? 11.981 5.015 -15.014 1.00 68.81 86 SER A O 1
ATOM 702 N N . GLY A 1 87 ? 13.164 3.155 -15.472 1.00 81.44 87 GLY A N 1
ATOM 703 C CA . GLY A 1 87 ? 14.173 3.352 -14.434 1.00 81.44 87 GLY A CA 1
ATOM 704 C C . GLY A 1 87 ? 13.650 3.036 -13.033 1.00 81.44 87 GLY A C 1
ATOM 705 O O . GLY A 1 87 ? 12.636 2.347 -12.860 1.00 81.44 87 GLY A O 1
ATOM 706 N N . ASP A 1 88 ? 14.367 3.515 -12.023 1.00 89.06 88 ASP A N 1
ATOM 707 C CA . ASP A 1 88 ? 14.010 3.315 -10.629 1.00 89.06 88 ASP A CA 1
ATOM 708 C C . ASP A 1 88 ? 12.923 4.282 -10.147 1.00 89.06 88 ASP A C 1
ATOM 710 O O . ASP A 1 88 ? 12.801 5.422 -10.601 1.00 89.06 88 ASP A O 1
ATOM 714 N N . PHE A 1 89 ? 12.094 3.813 -9.218 1.00 90.81 89 PHE A N 1
ATOM 715 C CA . PHE A 1 89 ? 11.046 4.630 -8.622 1.00 90.81 89 PHE A CA 1
ATOM 716 C C . PHE A 1 89 ? 10.676 4.188 -7.218 1.00 90.81 89 PHE A C 1
ATOM 718 O O . PHE A 1 89 ? 10.875 3.048 -6.810 1.00 90.81 89 PHE A O 1
ATOM 725 N N . GLN A 1 90 ? 10.060 5.108 -6.491 1.00 93.12 90 GLN A N 1
ATOM 726 C CA . GLN A 1 90 ? 9.486 4.875 -5.182 1.00 93.12 90 GLN A CA 1
ATOM 727 C C . GLN A 1 90 ? 7.964 4.915 -5.282 1.00 93.12 90 GLN A C 1
ATOM 729 O O . GLN A 1 90 ? 7.392 5.675 -6.071 1.00 93.12 90 GLN A O 1
ATOM 734 N N . ARG A 1 91 ? 7.309 4.098 -4.462 1.00 93.25 91 ARG A N 1
ATOM 735 C CA . ARG A 1 91 ? 5.863 4.092 -4.262 1.00 93.25 91 ARG A CA 1
ATOM 736 C C . ARG A 1 91 ? 5.574 4.316 -2.790 1.00 93.25 91 ARG A C 1
ATOM 738 O O . ARG A 1 91 ? 6.060 3.566 -1.945 1.00 93.25 91 ARG A O 1
ATOM 745 N N . TYR A 1 92 ? 4.719 5.290 -2.522 1.00 95.25 92 TYR A N 1
ATOM 746 C CA . TYR A 1 92 ? 4.168 5.556 -1.204 1.00 95.25 92 TYR A CA 1
ATOM 747 C C . TYR A 1 92 ? 2.666 5.318 -1.259 1.00 95.25 92 TYR A C 1
ATOM 749 O O . TYR A 1 92 ? 1.971 5.930 -2.070 1.00 95.25 92 TYR A O 1
ATOM 757 N N . ARG A 1 93 ? 2.150 4.416 -0.425 1.00 95.44 93 ARG A N 1
ATOM 758 C CA . ARG A 1 93 ? 0.709 4.191 -0.285 1.00 95.44 93 ARG A CA 1
ATOM 759 C C . ARG A 1 93 ? 0.293 4.397 1.160 1.00 95.44 93 ARG A C 1
ATOM 761 O O . ARG A 1 93 ? 0.907 3.851 2.068 1.00 95.44 93 ARG A O 1
ATOM 768 N N . ALA A 1 94 ? -0.792 5.131 1.343 1.00 96.88 94 ALA A N 1
ATOM 769 C CA . ALA A 1 94 ? -1.507 5.223 2.600 1.00 96.88 94 ALA A CA 1
ATOM 770 C C . ALA A 1 94 ? -2.938 4.741 2.381 1.00 96.88 94 ALA A C 1
ATOM 772 O O . ALA A 1 94 ? -3.606 5.165 1.441 1.00 96.88 94 ALA A O 1
ATOM 773 N N . GLN A 1 95 ? -3.416 3.859 3.243 1.00 97.44 95 GLN A N 1
ATOM 774 C CA . GLN A 1 95 ? -4.807 3.446 3.290 1.00 97.44 95 GLN A CA 1
ATOM 775 C C . GLN A 1 95 ? -5.289 3.534 4.728 1.00 97.44 95 GLN A C 1
ATOM 777 O O . GLN A 1 95 ? -4.632 3.037 5.637 1.00 97.44 95 GLN A O 1
ATOM 782 N N . PHE A 1 96 ? -6.446 4.142 4.946 1.00 96.81 96 PHE A N 1
ATOM 783 C CA . PHE A 1 96 ? -7.023 4.247 6.276 1.00 96.81 96 PHE A CA 1
ATOM 784 C C . PHE A 1 96 ? -8.512 3.924 6.271 1.00 96.81 96 PHE A C 1
ATOM 786 O O . PHE A 1 96 ? -9.209 4.063 5.263 1.00 96.81 96 PHE A O 1
ATOM 793 N N . GLN A 1 97 ? -8.991 3.500 7.433 1.00 96.69 97 GLN A N 1
ATOM 794 C CA . GLN A 1 97 ? -10.399 3.383 7.764 1.00 96.69 97 GLN A CA 1
ATOM 795 C C . GLN A 1 97 ? -10.599 3.897 9.187 1.00 96.69 97 GLN A C 1
ATOM 797 O O . GLN A 1 97 ? -10.029 3.358 10.137 1.00 96.69 97 GLN A O 1
ATOM 802 N N . GLN A 1 98 ? -11.454 4.901 9.325 1.00 95.62 98 GLN A N 1
ATOM 803 C CA . GLN A 1 98 ? -11.778 5.540 10.591 1.00 95.62 98 GLN A CA 1
ATOM 804 C C . GLN A 1 98 ? -13.296 5.479 10.799 1.00 95.62 98 GLN A C 1
ATOM 806 O O . GLN A 1 98 ? -14.030 5.961 9.934 1.00 95.62 98 GLN A O 1
ATOM 811 N N . PRO A 1 99 ? -13.806 4.899 11.901 1.00 94.94 99 PRO A N 1
ATOM 812 C CA . PRO A 1 99 ? -15.217 5.055 12.230 1.00 94.94 99 PRO A CA 1
ATOM 813 C C . PRO A 1 99 ? -15.498 6.505 12.627 1.00 94.94 99 PRO A C 1
ATOM 815 O O . PRO A 1 99 ? -14.721 7.121 13.362 1.00 94.94 99 PRO A O 1
ATOM 818 N N . LEU A 1 100 ? -16.621 7.029 12.156 1.00 92.06 100 LEU A N 1
ATOM 819 C CA . LEU A 1 100 ? -17.183 8.285 12.647 1.00 92.06 100 LEU A CA 1
ATOM 820 C C . LEU A 1 100 ? -18.281 8.013 13.677 1.00 92.06 100 LEU A C 1
ATOM 822 O O . LEU A 1 100 ? -18.292 8.643 14.730 1.00 92.06 100 LEU A O 1
ATOM 826 N N . TRP A 1 101 ? -19.149 7.038 13.391 1.00 89.12 101 TRP A N 1
ATOM 827 C CA . TRP A 1 101 ? -20.234 6.578 14.260 1.00 89.12 101 TRP A CA 1
ATOM 828 C C . TRP A 1 101 ? -20.363 5.057 14.178 1.00 89.12 101 TRP A C 1
ATOM 830 O O . TRP A 1 101 ? -19.674 4.407 13.383 1.00 89.12 101 TRP A O 1
ATOM 840 N N . ASP A 1 102 ? -21.283 4.490 14.955 1.00 88.00 102 ASP A N 1
ATOM 841 C CA . ASP A 1 102 ? -21.645 3.084 14.822 1.00 88.00 102 ASP A CA 1
ATOM 842 C C . ASP A 1 102 ? -22.051 2.786 13.377 1.00 88.00 102 ASP A C 1
ATOM 844 O O . ASP A 1 102 ? -22.885 3.473 12.784 1.00 88.00 102 ASP A O 1
ATOM 848 N N . TYR A 1 103 ? -21.417 1.766 12.798 1.00 88.25 103 TYR A N 1
ATOM 849 C CA . TYR A 1 103 ? -21.641 1.306 11.427 1.00 88.25 103 TYR A CA 1
ATOM 850 C C . TYR A 1 103 ? -21.247 2.287 10.307 1.00 88.25 103 TYR A C 1
ATOM 852 O O . TYR A 1 103 ? -21.313 1.888 9.145 1.00 88.25 103 TYR A O 1
ATOM 860 N N . PHE A 1 104 ? -20.781 3.507 10.610 1.00 94.38 104 PHE A N 1
ATOM 861 C CA . PHE A 1 104 ? -20.379 4.514 9.621 1.00 94.38 104 PHE A CA 1
ATOM 862 C C . PHE A 1 104 ? -18.875 4.807 9.655 1.00 94.38 104 PHE A C 1
ATOM 864 O O . PHE A 1 104 ? -18.310 5.189 10.681 1.00 94.38 104 PHE A O 1
ATOM 871 N N . TYR A 1 105 ? -18.224 4.670 8.503 1.00 96.31 105 TYR A N 1
ATOM 872 C CA . TYR A 1 105 ? -16.776 4.736 8.357 1.00 96.31 105 TYR A CA 1
ATOM 873 C C . TYR A 1 105 ? -16.377 5.672 7.220 1.00 96.31 105 TYR A C 1
ATOM 875 O O . TYR A 1 105 ? -16.942 5.618 6.128 1.00 96.31 105 TYR A O 1
ATOM 883 N N . VAL A 1 106 ? -15.327 6.453 7.450 1.00 96.62 106 VAL A N 1
ATOM 884 C CA . VAL A 1 106 ? -14.562 7.108 6.388 1.00 96.62 106 VAL A CA 1
ATOM 885 C C . VAL A 1 106 ? -13.412 6.191 6.011 1.00 96.62 106 VAL A C 1
ATOM 887 O O . VAL A 1 106 ? -12.715 5.646 6.868 1.00 96.62 106 VAL A O 1
ATOM 890 N N . THR A 1 107 ? -13.210 6.026 4.715 1.00 96.69 107 THR A N 1
ATOM 891 C CA . THR A 1 107 ? -12.117 5.257 4.131 1.00 96.69 107 THR A CA 1
ATOM 892 C C . THR A 1 107 ? -11.355 6.139 3.165 1.00 96.69 107 THR A C 1
ATOM 894 O O . THR A 1 107 ? -11.950 6.972 2.483 1.00 96.69 107 THR A O 1
ATOM 897 N N . GLY A 1 108 ? -10.047 5.950 3.085 1.00 96.88 108 GLY A N 1
ATOM 898 C CA . GLY A 1 108 ? -9.236 6.658 2.110 1.00 96.88 108 GLY A CA 1
ATOM 899 C C . GLY A 1 108 ? -8.071 5.816 1.636 1.00 96.88 108 GLY A C 1
ATOM 900 O O . GLY A 1 108 ? -7.549 4.985 2.382 1.00 96.88 108 GLY A O 1
ATOM 901 N N . ILE A 1 109 ? -7.684 6.030 0.385 1.00 96.56 109 ILE A N 1
ATOM 902 C CA . ILE A 1 109 ? -6.501 5.453 -0.242 1.00 96.56 109 ILE A CA 1
ATOM 903 C C . ILE A 1 109 ? -5.780 6.582 -0.969 1.00 96.56 109 ILE A C 1
ATOM 905 O O . ILE A 1 109 ? -6.373 7.287 -1.778 1.00 96.56 109 ILE A O 1
ATOM 909 N N . ALA A 1 110 ? -4.493 6.732 -0.699 1.00 95.00 110 ALA A N 1
ATOM 910 C CA . ALA A 1 110 ? -3.593 7.603 -1.431 1.00 95.00 110 ALA A CA 1
ATOM 911 C C . ALA A 1 110 ? -2.428 6.757 -1.941 1.00 95.00 110 ALA A C 1
ATOM 913 O O . ALA A 1 110 ? -1.821 6.013 -1.171 1.00 95.00 110 ALA A O 1
ATOM 914 N N . VAL A 1 111 ? -2.114 6.859 -3.228 1.00 93.75 111 VAL A N 1
ATOM 915 C CA . VAL A 1 111 ? -0.958 6.216 -3.853 1.00 93.75 111 VAL A CA 1
ATOM 916 C C . VAL A 1 111 ? -0.182 7.271 -4.621 1.00 93.75 111 VAL A C 1
ATOM 918 O O . VAL A 1 111 ? -0.736 7.945 -5.489 1.00 93.75 111 VAL A O 1
ATOM 921 N N . PHE A 1 112 ? 1.102 7.387 -4.312 1.00 91.62 112 PHE A N 1
ATOM 922 C CA . PHE A 1 112 ? 2.027 8.311 -4.944 1.00 91.62 112 PHE A CA 1
ATOM 923 C C . PHE A 1 112 ? 3.226 7.553 -5.519 1.00 91.62 112 PHE A C 1
ATOM 925 O O . PHE A 1 112 ? 3.828 6.727 -4.830 1.00 91.62 112 PHE A O 1
ATOM 932 N N . TYR A 1 113 ? 3.577 7.849 -6.768 1.00 89.94 113 TYR A N 1
ATOM 933 C CA . TYR A 1 113 ? 4.734 7.294 -7.467 1.00 89.94 113 TYR A CA 1
ATOM 934 C C . TYR A 1 113 ? 5.718 8.409 -7.823 1.00 89.94 113 TYR A C 1
ATOM 936 O O . TYR A 1 113 ? 5.316 9.459 -8.317 1.00 89.94 113 TYR A O 1
ATOM 944 N N . THR A 1 114 ? 7.020 8.169 -7.649 1.00 88.44 114 THR A N 1
ATOM 945 C CA . THR A 1 114 ? 8.071 9.127 -8.058 1.00 88.44 114 THR A CA 1
ATOM 946 C C . THR A 1 114 ? 8.521 8.957 -9.513 1.00 88.44 114 THR A C 1
ATOM 948 O O . THR A 1 114 ? 9.499 9.575 -9.930 1.00 88.44 114 THR A O 1
ATOM 951 N N . LEU A 1 115 ? 7.864 8.079 -10.274 1.00 80.56 115 LEU A N 1
ATOM 952 C CA . LEU A 1 115 ? 8.242 7.733 -11.642 1.00 80.56 115 LEU A CA 1
ATOM 953 C C . LEU A 1 115 ? 8.150 8.979 -12.541 1.00 80.56 115 LEU A C 1
ATOM 955 O O . LEU A 1 115 ? 7.088 9.595 -12.659 1.00 80.56 115 LEU A O 1
ATOM 959 N N . LYS A 1 116 ? 9.254 9.352 -13.197 1.00 66.12 116 LYS A N 1
ATOM 960 C CA . LYS A 1 116 ? 9.253 10.473 -14.148 1.00 66.12 116 LYS A CA 1
ATOM 961 C C . LYS A 1 116 ? 8.345 10.130 -15.336 1.00 66.12 116 LYS A C 1
ATOM 963 O O . LYS A 1 116 ? 8.391 9.014 -15.844 1.00 66.12 116 LYS A O 1
ATOM 968 N N . ASN A 1 117 ? 7.527 11.089 -15.770 1.00 60.28 117 ASN A N 1
ATOM 969 C CA . ASN A 1 117 ? 6.597 10.981 -16.907 1.00 60.28 117 ASN A CA 1
ATOM 970 C C . ASN A 1 117 ? 5.414 10.008 -16.737 1.00 60.28 117 ASN A C 1
ATOM 972 O O . ASN A 1 117 ? 4.695 9.757 -17.700 1.00 60.28 117 ASN A O 1
ATOM 976 N N . PHE A 1 118 ? 5.160 9.493 -15.529 1.00 62.19 118 PHE A N 1
ATOM 977 C CA . PHE A 1 118 ? 4.000 8.639 -15.261 1.00 62.19 118 PHE A CA 1
ATOM 978 C C . PHE A 1 118 ? 3.156 9.240 -14.138 1.00 62.19 118 PHE A C 1
ATOM 980 O O . PHE A 1 118 ? 3.353 8.980 -12.953 1.00 62.19 118 PHE A O 1
ATOM 987 N N . TYR A 1 119 ? 2.198 10.075 -14.532 1.00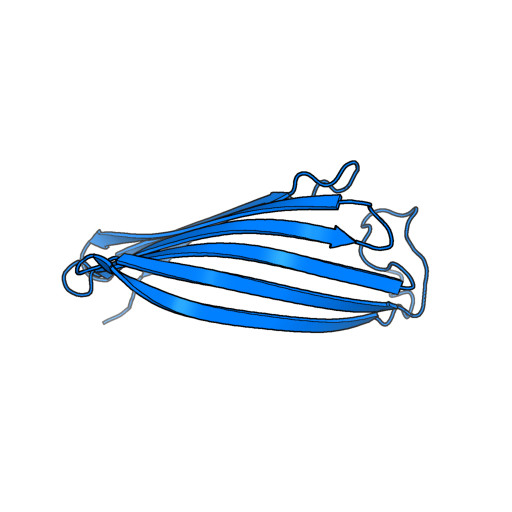 56.31 119 TYR A N 1
ATOM 988 C CA . TYR A 1 119 ? 1.259 10.732 -13.627 1.00 56.31 119 TYR A CA 1
ATOM 989 C C . TYR A 1 119 ? 0.098 9.788 -13.294 1.00 56.31 119 TYR A C 1
ATOM 991 O O . TYR A 1 119 ? -1.010 9.961 -13.790 1.00 56.31 119 TYR A O 1
ATOM 999 N N . ASN A 1 120 ? 0.352 8.760 -12.480 1.00 65.44 120 ASN A N 1
ATOM 1000 C CA . ASN A 1 120 ? -0.694 7.847 -11.996 1.00 65.44 120 ASN A CA 1
ATOM 1001 C C . ASN A 1 120 ? -0.781 7.843 -10.464 1.00 65.44 120 ASN A C 1
ATOM 1003 O O . ASN A 1 120 ? -0.841 6.797 -9.816 1.00 65.44 120 ASN A O 1
ATOM 1007 N N . ASN A 1 121 ? -0.735 9.043 -9.882 1.00 82.06 121 ASN A N 1
ATOM 1008 C CA . ASN A 1 121 ? -1.061 9.231 -8.476 1.00 82.06 121 ASN A CA 1
ATOM 1009 C C . ASN A 1 121 ? -2.572 9.090 -8.318 1.00 82.06 121 ASN A C 1
ATOM 1011 O O . ASN A 1 121 ? -3.338 9.700 -9.062 1.00 82.06 121 ASN A O 1
ATOM 1015 N N . ASN A 1 122 ? -2.997 8.285 -7.354 1.00 85.00 122 ASN A N 1
ATOM 1016 C CA . ASN A 1 122 ? -4.406 8.018 -7.117 1.00 85.00 122 ASN A CA 1
ATOM 1017 C C . ASN A 1 122 ? -4.773 8.461 -5.706 1.00 85.00 122 ASN A C 1
ATOM 1019 O O . ASN A 1 122 ? -4.093 8.102 -4.745 1.00 85.00 122 ASN A O 1
ATOM 1023 N N . PHE A 1 123 ? -5.847 9.233 -5.591 1.00 90.88 123 PHE A N 1
ATOM 1024 C CA . PHE A 1 123 ? -6.456 9.568 -4.316 1.00 90.88 123 PHE A CA 1
ATOM 1025 C C . PHE A 1 123 ? -7.937 9.212 -4.377 1.00 90.88 123 PHE A C 1
ATOM 1027 O O . PHE A 1 123 ? -8.668 9.711 -5.232 1.00 90.88 123 PHE A O 1
ATOM 1034 N N . LEU A 1 124 ? -8.371 8.352 -3.463 1.00 94.38 124 LEU A N 1
ATOM 1035 C CA . LEU A 1 124 ? -9.750 7.922 -3.321 1.00 94.38 124 LEU A CA 1
ATOM 1036 C C . LEU A 1 124 ? -10.189 8.173 -1.884 1.00 94.38 124 LEU A C 1
ATOM 1038 O O . LEU A 1 124 ? -9.561 7.688 -0.944 1.00 94.38 124 LEU A O 1
ATOM 1042 N N . LEU A 1 125 ? -11.298 8.885 -1.723 1.00 95.81 125 LEU A N 1
ATOM 1043 C CA . LEU A 1 125 ? -11.983 9.056 -0.450 1.00 95.81 125 LEU A CA 1
ATOM 1044 C C . LEU A 1 125 ? -13.371 8.427 -0.571 1.00 95.81 125 LEU A C 1
ATOM 1046 O O . LEU A 1 125 ? -14.065 8.642 -1.563 1.00 95.81 125 LEU A O 1
ATOM 1050 N N . GLY A 1 126 ? -13.768 7.640 0.421 1.00 94.88 126 GLY A N 1
ATOM 1051 C CA . GLY A 1 126 ? -15.023 6.901 0.402 1.00 94.88 126 GLY A CA 1
ATOM 1052 C C . GLY A 1 126 ? -15.694 6.864 1.765 1.00 94.88 126 GLY A C 1
ATOM 1053 O O . GLY A 1 126 ? -15.037 6.888 2.805 1.00 94.88 126 GLY A O 1
ATOM 1054 N N . LEU A 1 127 ? -17.017 6.759 1.746 1.00 95.31 127 LEU A N 1
ATOM 1055 C CA . LEU A 1 127 ? -17.848 6.548 2.924 1.00 95.31 127 LEU A CA 1
ATOM 1056 C C . LEU A 1 127 ? -18.397 5.125 2.882 1.00 95.31 127 LEU A C 1
ATOM 1058 O O . LEU A 1 127 ? -18.792 4.636 1.824 1.00 95.31 127 LEU A O 1
ATOM 1062 N N . LYS A 1 128 ? -18.424 4.453 4.029 1.00 93.50 128 LYS A N 1
ATOM 1063 C CA . LYS A 1 128 ? -18.944 3.095 4.162 1.00 93.50 128 LYS A CA 1
ATOM 1064 C C . LYS A 1 128 ? -19.936 3.039 5.311 1.00 93.50 128 LYS A C 1
ATOM 1066 O O . LYS A 1 128 ? -19.592 3.384 6.435 1.00 93.50 128 LYS A O 1
ATOM 1071 N N . TYR A 1 129 ? -21.140 2.558 5.024 1.00 91.75 129 TYR A N 1
ATOM 1072 C CA . TYR A 1 129 ? -22.179 2.308 6.015 1.00 91.75 129 TYR A CA 1
ATOM 1073 C C . TYR A 1 129 ? -22.553 0.824 6.015 1.00 91.75 129 TYR A C 1
ATOM 1075 O O . TYR A 1 129 ? -22.717 0.232 4.947 1.00 91.75 129 TYR A O 1
ATOM 1083 N N . TYR A 1 130 ? -22.667 0.217 7.192 1.00 89.31 130 TYR A N 1
ATOM 1084 C CA . TYR A 1 130 ? -23.175 -1.144 7.344 1.00 89.31 130 TYR A CA 1
ATOM 1085 C C . TYR A 1 130 ? -24.646 -1.088 7.760 1.00 89.31 130 TYR A C 1
ATOM 1087 O O . TYR A 1 130 ? -24.961 -0.633 8.855 1.00 89.31 130 TYR A O 1
ATOM 1095 N N . PHE A 1 131 ? -25.539 -1.559 6.889 1.00 85.81 131 PHE A N 1
ATOM 1096 C CA . PHE A 1 131 ? -26.953 -1.705 7.229 1.00 85.81 131 PHE A CA 1
ATOM 1097 C C . PHE A 1 131 ? -27.126 -2.776 8.310 1.00 85.81 131 PHE A C 1
ATOM 1099 O O . PHE A 1 131 ? -26.445 -3.806 8.280 1.00 85.81 131 PHE A O 1
ATOM 1106 N N . LYS A 1 132 ? -28.023 -2.507 9.257 1.00 68.62 132 LYS A N 1
ATOM 1107 C CA . LYS A 1 132 ? -28.422 -3.426 10.319 1.00 68.62 132 LYS A CA 1
ATOM 1108 C C . LYS A 1 132 ? -29.840 -3.912 10.072 1.00 68.62 132 LYS A C 1
ATOM 1110 O O . LYS A 1 132 ? -30.653 -3.077 9.621 1.00 68.62 132 LYS A O 1
#

Sequence (132 aa):
MFTDGAKDLLLLGRFARKWKWEQYGKIAPLTEVSGMLGNRDNSNGYPYWTIKERVYGGIGVNYMYRNLKTSQQLDLDASYFLASFSGDFQRYRAQFQQPLWDYFYVTGIAVFYTLKNFYNNNFLLGLKYYFK